Protein AF-A0A522MFX2-F1 (afdb_monomer_lite)

Sequence (102 aa):
MKSLIQSVVIAAALTAPVAVFAQSSAPVSRAQVKAELVQFEQAGGPRSFSNDPYYPTDAQTIQARVDAQNGKNQAIGGVHAGSSASGAPVQAVGAKSLYFGN

pLDDT: mean 71.87, std 15.08, range [45.97, 93.06]

Secondary structure (DSSP, 8-state):
-HHHHHHHHHHHHHTTT---TT---PPPPHHHHHHHHHHHHHTT--S--TT-TTTTHHHHHHHHHHHHHHHHH-TTT---TT--------------------

Structure (mmCIF, N/CA/C/O backbone):
data_AF-A0A522MFX2-F1
#
_entry.id   AF-A0A522MFX2-F1
#
loop_
_atom_site.group_PDB
_atom_site.id
_atom_site.type_symbol
_atom_site.label_atom_id
_atom_site.label_alt_id
_atom_site.label_comp_id
_atom_site.label_asym_id
_atom_site.label_entity_id
_atom_site.label_seq_id
_atom_site.pdbx_PDB_ins_code
_atom_site.Cartn_x
_atom_site.Cartn_y
_atom_site.Car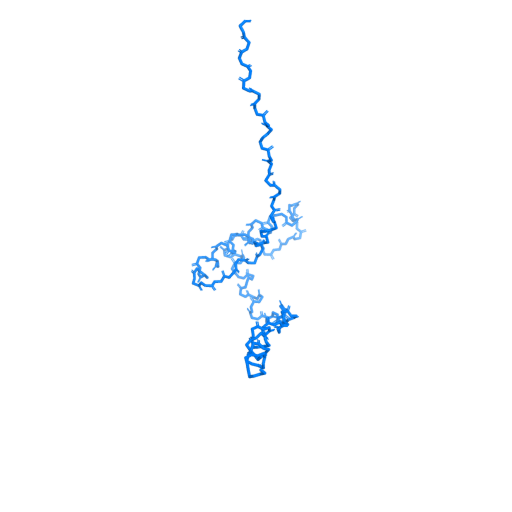tn_z
_atom_site.occupancy
_atom_site.B_iso_or_equiv
_atom_site.auth_seq_id
_atom_site.auth_comp_id
_atom_site.auth_asym_id
_atom_site.auth_atom_id
_atom_site.pdbx_PDB_model_num
ATOM 1 N N . MET A 1 1 ? -32.374 35.947 27.209 1.00 54.91 1 MET A N 1
ATOM 2 C CA . MET A 1 1 ? -31.684 34.857 27.945 1.00 54.91 1 MET A CA 1
ATOM 3 C C . MET A 1 1 ? -31.972 33.463 27.377 1.00 54.91 1 MET A C 1
ATOM 5 O O . MET A 1 1 ? -31.037 32.695 27.242 1.00 54.91 1 MET A O 1
ATOM 9 N N . LYS A 1 2 ? -33.209 33.139 26.967 1.00 55.22 2 LYS A N 1
ATOM 10 C CA . LYS A 1 2 ? -33.556 31.831 26.362 1.00 55.22 2 LYS A CA 1
ATOM 11 C C . LYS A 1 2 ? -32.859 31.553 25.016 1.00 55.22 2 LYS A C 1
ATOM 13 O O . LYS A 1 2 ? -32.392 30.445 24.788 1.00 55.22 2 LYS A O 1
ATOM 18 N N . SER A 1 3 ? -32.712 32.575 24.172 1.00 67.00 3 SER A N 1
ATOM 19 C CA . SER A 1 3 ? -32.127 32.447 22.828 1.00 67.00 3 SER A CA 1
ATOM 20 C C . SER A 1 3 ? -30.624 32.147 22.842 1.00 67.00 3 SER A C 1
ATOM 22 O O . SER A 1 3 ? -30.150 31.388 22.009 1.00 67.00 3 SER A O 1
ATOM 24 N N . LEU A 1 4 ? -29.889 32.686 23.825 1.00 69.12 4 LEU A N 1
ATOM 25 C CA . LEU A 1 4 ? -28.456 32.413 23.994 1.00 69.12 4 LEU A CA 1
ATOM 26 C C . LEU A 1 4 ? -28.201 30.972 24.453 1.00 69.12 4 LEU A C 1
ATOM 28 O O . LEU A 1 4 ? -27.262 30.327 23.999 1.00 69.12 4 LEU A O 1
ATOM 32 N N . ILE A 1 5 ? -29.074 30.445 25.313 1.00 72.25 5 ILE A N 1
ATOM 33 C CA . ILE A 1 5 ? -29.005 29.052 25.763 1.00 72.25 5 ILE A CA 1
ATOM 34 C C . ILE A 1 5 ? -29.286 28.108 24.583 1.00 72.25 5 ILE A C 1
ATOM 36 O O . ILE A 1 5 ? -28.556 27.140 24.391 1.00 72.25 5 ILE A O 1
ATOM 40 N N . GLN A 1 6 ? -30.274 28.422 23.735 1.00 69.88 6 GLN A N 1
ATOM 41 C CA . GLN A 1 6 ? -30.548 27.639 22.523 1.00 69.88 6 GLN A CA 1
ATOM 42 C C . GLN A 1 6 ? -29.382 27.653 21.530 1.00 69.88 6 GLN A C 1
ATOM 44 O O . GLN A 1 6 ? -29.021 26.597 21.015 1.00 69.88 6 GLN A O 1
ATOM 49 N N . SER A 1 7 ? -28.757 28.810 21.287 1.00 68.31 7 SER A N 1
ATOM 50 C CA . SER A 1 7 ? -27.612 28.887 20.371 1.00 68.31 7 SER A CA 1
ATOM 51 C C . SER A 1 7 ? -26.403 28.098 20.873 1.00 68.31 7 SER A C 1
ATOM 53 O O . SER A 1 7 ? -25.725 27.462 20.073 1.00 68.31 7 SER A O 1
ATOM 55 N N . VAL A 1 8 ? -26.157 28.084 22.187 1.00 72.31 8 VAL A N 1
ATOM 56 C CA . VAL A 1 8 ? -25.058 27.306 22.781 1.00 72.31 8 VAL A CA 1
ATOM 57 C C . VAL A 1 8 ? -25.315 25.802 22.658 1.00 72.31 8 VAL A C 1
ATOM 59 O O . VAL A 1 8 ? -24.399 25.061 22.314 1.00 72.31 8 VAL A O 1
ATOM 62 N N . VAL A 1 9 ? -26.556 25.347 22.858 1.00 73.62 9 VAL A N 1
ATOM 63 C CA . VAL A 1 9 ? -26.922 23.928 22.697 1.00 73.62 9 VAL A CA 1
ATOM 64 C C . VAL A 1 9 ? -26.791 23.476 21.240 1.00 73.62 9 VAL A C 1
ATOM 66 O O . VAL A 1 9 ? -26.245 22.406 20.985 1.00 73.62 9 VAL A O 1
ATOM 69 N N . ILE A 1 10 ? -27.233 24.293 20.280 1.00 70.44 10 ILE A N 1
ATOM 70 C CA . ILE A 1 10 ? -27.099 23.982 18.848 1.00 70.44 10 ILE A CA 1
ATOM 71 C C . ILE A 1 10 ? -25.621 23.965 18.435 1.00 70.44 10 ILE A C 1
ATOM 73 O O . ILE A 1 10 ? -25.189 23.035 17.759 1.00 70.44 10 ILE A O 1
ATOM 77 N N . ALA A 1 11 ? -24.822 24.939 18.882 1.00 63.91 11 ALA A N 1
ATOM 78 C CA . ALA A 1 11 ? -23.390 24.977 18.592 1.00 63.91 11 ALA A CA 1
ATOM 79 C C . ALA A 1 11 ? -22.640 23.772 19.189 1.00 63.91 11 ALA A C 1
ATOM 81 O O . ALA A 1 11 ? -21.805 23.180 18.510 1.00 63.91 11 ALA A O 1
ATOM 82 N N . ALA A 1 12 ? -22.972 23.361 20.417 1.00 62.22 12 ALA A N 1
ATOM 83 C CA . ALA A 1 12 ? -22.386 22.182 21.058 1.00 62.22 12 ALA A CA 1
ATOM 84 C C . ALA A 1 12 ? -22.826 20.856 20.405 1.00 62.22 12 ALA A C 1
ATOM 86 O O . ALA A 1 12 ? -22.054 19.902 20.374 1.00 62.22 12 ALA A O 1
ATOM 87 N N . ALA A 1 13 ? -24.039 20.784 19.848 1.00 63.09 13 ALA A N 1
ATOM 88 C CA . ALA A 1 13 ? -24.501 19.607 19.110 1.00 63.09 13 ALA A CA 1
ATOM 89 C C . ALA A 1 13 ? -23.775 19.430 17.761 1.00 63.09 13 ALA A C 1
ATOM 91 O O . ALA A 1 13 ? -23.613 18.305 17.291 1.00 63.09 13 ALA A O 1
ATOM 92 N N . LEU A 1 14 ? -23.312 20.525 17.146 1.00 61.25 14 LEU A N 1
ATOM 93 C CA . LEU A 1 14 ? -22.631 20.509 15.846 1.00 61.25 14 LEU A CA 1
ATOM 94 C C . LEU A 1 14 ? -21.131 20.175 15.934 1.00 61.25 14 LEU A C 1
ATOM 96 O O . LEU A 1 14 ? -20.536 19.817 14.921 1.00 61.25 14 LEU A O 1
ATOM 100 N N . THR A 1 15 ? -20.510 20.243 17.117 1.00 57.91 15 THR A N 1
ATOM 101 C CA . THR A 1 15 ? -19.090 19.887 17.319 1.00 57.91 15 THR A CA 1
ATOM 102 C C . THR A 1 15 ? -18.870 18.410 17.673 1.00 57.91 15 THR A C 1
ATOM 104 O O . THR A 1 15 ? -17.737 17.994 17.904 1.00 57.91 15 THR A O 1
ATOM 107 N N . ALA A 1 16 ? -19.930 17.593 17.706 1.00 59.59 16 ALA A N 1
ATOM 108 C CA . ALA A 1 16 ? -19.878 16.220 18.208 1.00 59.59 16 ALA A CA 1
ATOM 109 C C . ALA A 1 16 ? -19.055 15.205 17.382 1.00 59.59 16 ALA A C 1
ATOM 111 O O . ALA A 1 16 ? -18.540 14.273 18.000 1.00 59.59 16 ALA A O 1
ATOM 112 N N . PRO A 1 17 ? -18.826 15.317 16.058 1.00 57.84 17 PRO A N 1
ATOM 113 C CA . PRO A 1 17 ? -17.964 14.356 15.385 1.00 57.84 17 PRO A CA 1
ATOM 114 C C . PRO A 1 17 ? -16.524 14.875 15.267 1.00 57.84 17 PRO A C 1
ATOM 116 O O . PRO A 1 17 ? -15.946 14.879 14.188 1.00 57.84 17 PRO A O 1
ATOM 119 N N . VAL A 1 18 ? -15.905 15.262 16.388 1.00 57.66 18 VAL A N 1
ATOM 120 C CA . VAL A 1 18 ? -14.427 15.249 16.521 1.00 57.66 18 VAL A CA 1
ATOM 121 C C . VAL A 1 18 ? -13.979 13.945 17.205 1.00 57.66 18 VAL A C 1
ATOM 123 O O . VAL A 1 18 ? -12.925 13.853 17.828 1.00 57.66 18 VAL A O 1
ATOM 126 N N . ALA A 1 19 ? -14.796 12.893 17.103 1.00 57.28 19 ALA A N 1
ATOM 127 C CA . ALA A 1 19 ? -14.436 11.562 17.555 1.00 57.28 19 ALA A CA 1
ATOM 128 C C . ALA A 1 19 ? -13.475 10.902 16.549 1.00 57.28 19 ALA A C 1
ATOM 130 O O . ALA A 1 19 ? -13.877 10.159 15.662 1.00 57.28 19 ALA A O 1
ATOM 131 N N . VAL A 1 20 ? -12.186 11.198 16.724 1.00 59.59 20 VAL A N 1
ATOM 132 C CA . VAL A 1 20 ? -11.119 10.188 16.768 1.00 59.59 20 VAL A CA 1
ATOM 133 C C . VAL A 1 20 ? -11.052 9.244 15.553 1.00 59.59 20 VAL A C 1
ATOM 135 O O . VAL A 1 20 ? -11.294 8.044 15.650 1.00 59.59 20 VAL A O 1
ATOM 138 N N . PHE A 1 21 ? -10.547 9.742 14.423 1.00 57.44 21 PHE A N 1
ATOM 139 C CA . PHE A 1 21 ? -9.914 8.887 13.403 1.00 57.44 21 PHE A CA 1
ATOM 140 C C . PHE A 1 21 ? -8.499 8.453 13.830 1.00 57.44 21 PHE A C 1
ATOM 142 O O . PHE A 1 21 ? -7.550 8.553 13.061 1.00 57.44 21 PHE A O 1
ATOM 149 N N . ALA A 1 22 ? -8.328 7.985 15.069 1.00 53.34 22 ALA A N 1
ATOM 150 C CA . ALA A 1 22 ? -7.062 7.392 15.510 1.00 53.34 22 ALA A CA 1
ATOM 151 C C . ALA A 1 22 ? -7.018 5.869 15.297 1.00 53.34 22 ALA A C 1
ATOM 153 O O . ALA A 1 22 ? -5.974 5.254 15.479 1.00 53.34 22 ALA A O 1
ATOM 154 N N . GLN A 1 23 ? -8.131 5.244 14.895 1.00 52.12 23 GLN A N 1
ATOM 155 C CA . GLN A 1 23 ? -8.210 3.797 14.683 1.00 52.12 23 GLN A CA 1
ATOM 156 C C . GLN A 1 23 ? -8.206 3.437 13.190 1.00 52.12 23 GLN A C 1
ATOM 158 O O . GLN A 1 23 ? -9.014 2.638 12.729 1.00 52.12 23 GLN A O 1
ATOM 163 N N . SER A 1 24 ? -7.313 4.035 12.402 1.00 54.66 24 SER A N 1
ATOM 164 C CA . SER A 1 24 ? -7.185 3.741 10.964 1.00 54.66 24 SER A CA 1
ATOM 165 C C . SER A 1 24 ? -6.302 2.522 10.659 1.00 54.66 24 SER A C 1
ATOM 167 O O . SER A 1 24 ? -5.907 2.303 9.517 1.00 54.66 24 SER A O 1
ATOM 169 N N . SER A 1 25 ? -5.991 1.694 11.657 1.00 56.59 25 SER A N 1
ATOM 170 C CA . SER A 1 25 ? -5.199 0.473 11.477 1.00 56.59 25 SER A CA 1
ATOM 171 C C . SER A 1 25 ? -5.814 -0.676 12.262 1.00 56.59 25 SER A C 1
ATOM 173 O O . SER A 1 25 ? -5.201 -1.229 13.173 1.00 56.59 25 SER A O 1
ATOM 175 N N . ALA A 1 26 ? -7.061 -1.025 11.928 1.00 65.50 26 ALA A N 1
ATOM 176 C CA . ALA A 1 26 ? -7.582 -2.329 12.318 1.00 65.50 26 ALA A CA 1
ATOM 177 C C . ALA A 1 26 ? -6.559 -3.395 11.875 1.00 65.50 26 ALA A C 1
ATOM 179 O O . ALA A 1 26 ? -6.077 -3.317 10.740 1.00 65.50 26 ALA A O 1
ATOM 180 N N . PRO A 1 27 ? -6.178 -4.348 12.743 1.00 73.62 27 PRO A N 1
ATOM 181 C CA . PRO A 1 27 ? -5.198 -5.359 12.379 1.00 73.62 27 PRO A CA 1
ATOM 182 C C . PRO A 1 27 ? -5.657 -6.084 11.117 1.00 73.62 27 PRO A C 1
ATOM 184 O O . PRO A 1 27 ? -6.747 -6.660 11.095 1.00 73.62 27 PRO A O 1
ATOM 187 N N . VAL A 1 28 ? -4.833 -6.061 10.070 1.00 81.50 28 VAL A N 1
ATOM 188 C CA . VAL A 1 28 ? -5.101 -6.860 8.874 1.00 81.50 28 VAL A CA 1
ATOM 189 C C . VAL A 1 28 ? -5.127 -8.333 9.269 1.00 81.50 28 VAL A C 1
ATOM 191 O O . VAL A 1 28 ? -4.208 -8.857 9.908 1.00 81.50 28 VAL A O 1
ATOM 194 N N . SER A 1 29 ? -6.217 -9.016 8.934 1.00 88.38 29 SER A N 1
ATOM 195 C CA . SER A 1 29 ? -6.330 -10.443 9.213 1.00 88.38 29 SER A CA 1
ATOM 196 C C . SER A 1 29 ? -5.433 -11.231 8.260 1.00 88.38 29 SER A C 1
ATOM 198 O O . SER A 1 29 ? -5.246 -10.874 7.097 1.00 88.38 29 SER A O 1
ATOM 200 N N . ARG A 1 30 ? -4.922 -12.381 8.713 1.00 91.62 30 ARG A N 1
ATOM 201 C CA . ARG A 1 30 ? -4.159 -13.286 7.833 1.00 91.62 30 ARG A CA 1
ATOM 202 C C . ARG A 1 30 ? -4.964 -13.729 6.611 1.00 91.62 30 ARG A C 1
ATOM 204 O O . ARG A 1 30 ? -4.380 -14.009 5.572 1.00 91.62 30 ARG A O 1
ATOM 211 N N . ALA A 1 31 ? -6.286 -13.828 6.748 1.00 89.44 31 ALA A N 1
ATOM 212 C CA . ALA A 1 31 ? -7.174 -14.153 5.641 1.00 89.44 31 ALA A CA 1
ATOM 213 C C . ALA A 1 31 ? -7.187 -13.035 4.587 1.00 89.44 31 ALA A C 1
ATOM 215 O O . ALA A 1 31 ? -7.072 -13.333 3.403 1.00 89.44 31 ALA A O 1
ATOM 216 N N . GLN A 1 32 ? -7.244 -11.770 5.017 1.00 85.56 32 GLN A N 1
ATOM 217 C CA . GLN A 1 32 ? -7.182 -10.609 4.124 1.00 85.56 32 GLN A CA 1
ATOM 218 C C . GLN A 1 32 ? -5.843 -10.528 3.393 1.00 85.56 32 GLN A C 1
ATOM 220 O O . GLN A 1 32 ? -5.839 -10.485 2.171 1.00 85.56 32 GLN A O 1
ATOM 225 N N . VAL A 1 33 ? -4.716 -10.645 4.103 1.00 91.31 33 VAL A N 1
ATOM 226 C CA . VAL A 1 33 ? -3.382 -10.596 3.469 1.00 91.31 33 VAL A CA 1
ATOM 227 C C . VAL A 1 33 ? -3.216 -11.698 2.417 1.00 91.31 33 VAL A C 1
ATOM 229 O O . VAL A 1 33 ? -2.678 -11.467 1.339 1.00 91.31 33 VAL A O 1
ATOM 232 N N . LYS A 1 34 ? -3.713 -12.910 2.694 1.00 92.88 34 LYS A N 1
ATOM 233 C CA . LYS A 1 34 ? -3.700 -14.000 1.708 1.00 92.88 34 LYS A CA 1
ATOM 234 C C . LYS A 1 34 ? -4.574 -13.689 0.495 1.00 92.88 34 LYS A C 1
ATOM 236 O O . LYS A 1 34 ? -4.170 -13.989 -0.621 1.00 92.88 34 LYS A O 1
ATOM 241 N N . ALA A 1 35 ? -5.756 -13.117 0.708 1.00 90.88 35 ALA A N 1
ATOM 242 C CA . ALA A 1 35 ? -6.640 -12.725 -0.382 1.00 90.88 35 ALA A CA 1
ATOM 243 C C . ALA A 1 35 ? -6.007 -11.630 -1.256 1.00 90.88 35 ALA A C 1
ATOM 245 O O . ALA A 1 35 ? -6.058 -11.732 -2.479 1.00 90.88 35 ALA A O 1
ATOM 246 N N . GLU A 1 36 ? -5.361 -10.636 -0.645 1.00 89.38 36 GLU A N 1
ATOM 247 C CA . GLU A 1 36 ? -4.636 -9.568 -1.345 1.00 89.38 36 GLU A CA 1
ATOM 248 C C . GLU A 1 36 ? -3.458 -10.116 -2.160 1.00 89.38 36 GLU A C 1
ATOM 250 O O . GLU A 1 36 ? -3.313 -9.768 -3.328 1.00 89.38 36 GLU A O 1
ATOM 255 N N . LEU A 1 37 ? -2.671 -11.044 -1.603 1.00 92.56 37 LEU A N 1
ATOM 256 C CA . LEU A 1 37 ? -1.596 -11.721 -2.340 1.00 92.56 37 LEU A CA 1
ATOM 257 C C . LEU A 1 37 ? -2.126 -12.500 -3.550 1.00 92.56 37 LEU A C 1
ATOM 259 O O . LEU A 1 37 ? -1.545 -12.429 -4.629 1.00 92.56 37 LEU A O 1
ATOM 263 N N . VAL A 1 38 ? -3.249 -13.208 -3.404 1.00 93.06 38 VAL A N 1
ATOM 264 C CA . VAL A 1 38 ? -3.875 -13.922 -4.527 1.00 93.06 38 VAL A CA 1
ATOM 265 C C . VAL A 1 38 ? -4.339 -12.945 -5.611 1.00 93.06 38 VAL A C 1
ATOM 267 O O . VAL A 1 38 ? -4.132 -13.220 -6.790 1.00 93.06 38 VAL A O 1
ATOM 270 N N . GLN A 1 39 ? -4.921 -11.801 -5.244 1.00 92.00 39 GLN A N 1
ATOM 271 C CA . GLN A 1 39 ? -5.303 -10.760 -6.210 1.00 92.00 39 GLN A CA 1
ATOM 272 C C . GLN A 1 39 ? -4.081 -10.164 -6.915 1.00 92.00 39 GLN A C 1
ATOM 274 O O . GLN A 1 39 ? -4.100 -9.963 -8.128 1.00 92.00 39 GLN A O 1
ATOM 279 N N . PHE A 1 40 ? -3.003 -9.926 -6.171 1.00 92.56 40 PHE A N 1
ATOM 280 C CA . PHE A 1 40 ? -1.742 -9.436 -6.712 1.00 92.56 40 PHE A CA 1
ATOM 281 C C . PHE A 1 40 ? -1.136 -10.416 -7.727 1.00 92.56 40 PHE A C 1
ATOM 283 O O . PHE A 1 40 ? -0.741 -10.013 -8.822 1.00 92.56 40 PHE A O 1
ATOM 290 N N . GLU A 1 41 ? -1.144 -11.715 -7.420 1.00 91.69 41 GLU A N 1
ATOM 291 C CA . GLU A 1 41 ? -0.736 -12.763 -8.363 1.00 91.69 41 GLU A CA 1
ATOM 292 C C . GLU A 1 41 ? -1.660 -12.824 -9.592 1.00 91.69 41 GLU A C 1
ATOM 294 O O . GLU A 1 41 ? -1.182 -12.926 -10.722 1.00 91.69 41 GLU A O 1
ATOM 299 N N . GLN A 1 42 ? -2.980 -12.711 -9.404 1.00 92.12 42 GLN A N 1
ATOM 300 C CA . GLN A 1 42 ? -3.959 -12.680 -10.502 1.00 92.12 42 GLN A CA 1
ATOM 301 C C . GLN A 1 42 ? -3.791 -11.455 -11.412 1.00 92.12 42 GLN A C 1
ATOM 303 O O . GLN A 1 42 ? -4.040 -11.544 -12.614 1.00 92.12 42 GLN A O 1
ATOM 308 N N . ALA A 1 43 ? -3.328 -10.327 -10.869 1.00 90.25 43 ALA A N 1
ATOM 309 C CA . ALA A 1 43 ? -2.997 -9.121 -11.626 1.00 90.25 43 ALA A CA 1
ATOM 310 C C . ALA A 1 43 ? -1.658 -9.218 -12.391 1.00 90.25 43 ALA A C 1
ATOM 312 O O . ALA A 1 43 ? -1.255 -8.252 -13.052 1.00 90.25 43 ALA A O 1
ATOM 313 N N . GLY A 1 44 ? -0.987 -10.374 -12.334 1.00 89.44 44 GLY A N 1
ATOM 314 C CA . GLY A 1 44 ? 0.275 -10.648 -13.021 1.00 89.44 44 GLY A CA 1
ATOM 315 C C . GLY A 1 44 ? 1.519 -10.318 -12.195 1.00 89.44 44 GLY A C 1
ATOM 316 O O . GLY A 1 44 ? 2.596 -10.169 -12.768 1.00 89.44 44 GLY A O 1
ATOM 317 N N . GLY A 1 45 ? 1.380 -10.171 -10.876 1.00 88.81 45 GLY A N 1
ATOM 318 C CA . GLY A 1 45 ? 2.498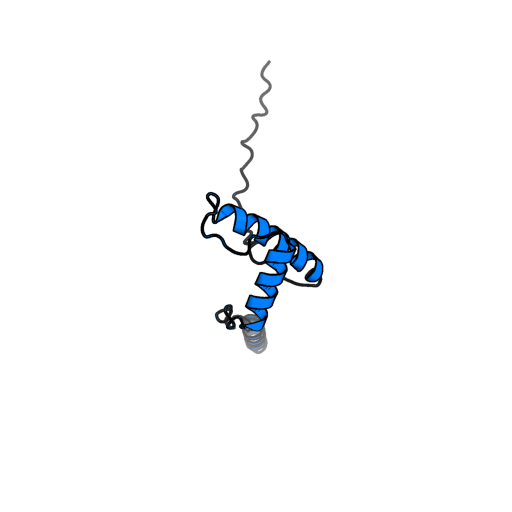 -9.932 -9.971 1.00 88.81 45 GLY A CA 1
ATOM 319 C C . GLY A 1 45 ? 3.374 -11.172 -9.735 1.00 88.81 45 GLY A C 1
ATOM 320 O O . GLY A 1 45 ? 2.876 -12.301 -9.763 1.00 88.81 45 GLY A O 1
ATOM 321 N N . PRO A 1 46 ? 4.684 -10.995 -9.481 1.00 87.69 46 PRO A N 1
ATOM 322 C CA . PRO A 1 46 ? 5.586 -12.101 -9.179 1.00 87.69 46 PRO A CA 1
ATOM 323 C C . PRO A 1 46 ? 5.355 -12.656 -7.764 1.00 87.69 46 PRO A C 1
ATOM 325 O O . PRO A 1 46 ? 5.076 -11.919 -6.822 1.00 87.69 46 PRO A O 1
ATOM 328 N N . ARG A 1 47 ? 5.536 -13.973 -7.593 1.00 85.25 47 ARG A N 1
ATOM 329 C CA . ARG A 1 47 ? 5.427 -14.658 -6.284 1.00 85.25 47 ARG A CA 1
ATOM 330 C C . ARG A 1 47 ? 6.625 -14.427 -5.363 1.00 85.25 47 ARG A C 1
ATOM 332 O O . ARG A 1 47 ? 6.544 -14.677 -4.164 1.00 85.25 47 ARG A O 1
ATOM 339 N N . SER A 1 48 ? 7.756 -14.022 -5.932 1.00 84.94 48 SER A N 1
ATOM 340 C CA . SER A 1 48 ? 8.990 -13.734 -5.209 1.00 84.94 48 SER A CA 1
ATOM 341 C C . SER A 1 48 ? 9.718 -12.575 -5.875 1.00 84.94 48 SER A C 1
ATOM 343 O O . SER A 1 48 ? 9.855 -12.550 -7.096 1.00 84.94 48 SER A O 1
ATOM 345 N N . PHE A 1 49 ? 10.213 -11.652 -5.052 1.00 83.69 49 PHE A N 1
ATOM 346 C CA . PHE A 1 49 ? 10.965 -10.469 -5.477 1.00 83.69 49 PHE A CA 1
ATOM 347 C C . PHE A 1 49 ? 12.485 -10.645 -5.345 1.00 83.69 49 PHE A C 1
ATOM 349 O O . PHE A 1 49 ? 13.228 -9.693 -5.551 1.00 83.69 49 PHE A O 1
ATOM 356 N N . SER A 1 50 ? 12.978 -11.842 -4.994 1.00 80.00 50 SER A N 1
ATOM 357 C CA . SER A 1 50 ? 14.395 -12.048 -4.637 1.00 80.00 50 SER A CA 1
ATOM 358 C C . SER A 1 50 ? 15.411 -11.652 -5.716 1.00 80.00 50 SER A C 1
ATOM 360 O O . SER A 1 50 ? 16.558 -11.413 -5.364 1.00 80.00 50 SER A O 1
ATOM 362 N N . ASN A 1 51 ? 15.013 -11.570 -6.989 1.00 81.31 51 ASN A N 1
ATOM 363 C CA . ASN A 1 51 ? 15.879 -11.188 -8.112 1.00 81.31 51 ASN A CA 1
ATOM 364 C C . ASN A 1 51 ? 15.251 -10.095 -8.991 1.00 81.31 51 ASN A C 1
ATOM 366 O O . ASN A 1 51 ? 15.566 -10.015 -10.176 1.00 81.31 51 ASN A O 1
ATOM 370 N N . ASP A 1 52 ? 14.334 -9.296 -8.446 1.00 83.62 52 ASP A N 1
ATOM 371 C CA . ASP A 1 52 ? 13.703 -8.212 -9.196 1.00 83.62 52 ASP A CA 1
ATOM 372 C C . ASP A 1 52 ? 14.570 -6.934 -9.122 1.00 83.62 52 ASP A C 1
ATOM 374 O O . ASP A 1 52 ? 14.646 -6.315 -8.056 1.00 83.62 52 ASP A O 1
ATOM 378 N N . PRO A 1 53 ? 15.241 -6.523 -10.219 1.00 88.19 53 PRO A N 1
ATOM 379 C CA . PRO A 1 53 ? 16.069 -5.317 -10.237 1.00 88.19 53 PRO A CA 1
ATOM 380 C C . PRO A 1 53 ? 15.243 -4.022 -10.212 1.00 88.19 53 PRO A C 1
ATOM 382 O O . PRO A 1 53 ? 15.808 -2.952 -9.983 1.00 88.19 53 PRO A O 1
ATOM 385 N N . TYR A 1 54 ? 13.932 -4.106 -10.450 1.00 88.50 54 TYR A N 1
ATOM 386 C CA . TYR A 1 54 ? 13.001 -2.980 -10.480 1.00 88.50 54 TYR A CA 1
ATOM 387 C C . TYR A 1 54 ? 12.115 -2.927 -9.230 1.00 88.50 54 TYR A C 1
ATOM 389 O O . TYR A 1 54 ? 11.197 -2.105 -9.151 1.00 88.50 54 TYR A O 1
ATOM 397 N N . TYR A 1 55 ? 12.400 -3.749 -8.214 1.00 84.19 55 TYR A N 1
ATOM 398 C CA . TYR A 1 55 ? 11.760 -3.622 -6.912 1.00 84.19 55 TYR A CA 1
ATOM 399 C C . TYR A 1 55 ? 12.168 -2.295 -6.244 1.00 84.19 55 TYR A C 1
ATOM 401 O O . TYR A 1 55 ? 13.360 -1.983 -6.177 1.00 84.19 55 TYR A O 1
ATOM 409 N N . PRO A 1 56 ? 11.221 -1.507 -5.695 1.00 89.69 56 PRO A N 1
ATOM 410 C CA . PRO A 1 56 ? 9.796 -1.806 -5.490 1.00 89.69 56 PRO A CA 1
ATOM 411 C C . PRO A 1 56 ? 8.848 -1.283 -6.584 1.00 89.69 56 PRO A C 1
ATOM 413 O O . PRO A 1 56 ? 7.634 -1.445 -6.457 1.00 89.69 56 PRO A O 1
ATOM 416 N N . THR A 1 57 ? 9.356 -0.620 -7.622 1.00 90.69 57 THR A N 1
ATOM 417 C CA . THR A 1 57 ? 8.546 0.057 -8.646 1.00 90.69 57 THR A CA 1
ATOM 418 C C . THR A 1 57 ? 7.593 -0.903 -9.351 1.00 90.69 57 THR A C 1
ATOM 420 O O . THR A 1 57 ? 6.397 -0.618 -9.433 1.00 90.69 57 THR A O 1
ATOM 423 N N . ASP A 1 58 ? 8.072 -2.071 -9.776 1.00 87.69 58 ASP A N 1
ATOM 424 C CA . ASP A 1 58 ? 7.231 -3.058 -10.460 1.00 87.69 58 ASP A CA 1
ATOM 425 C C . ASP A 1 58 ? 6.096 -3.547 -9.552 1.00 87.69 58 ASP A C 1
ATOM 427 O O . ASP A 1 58 ? 4.932 -3.543 -9.959 1.00 87.69 58 ASP A O 1
ATOM 431 N N . ALA A 1 59 ? 6.390 -3.826 -8.279 1.00 88.94 59 ALA A N 1
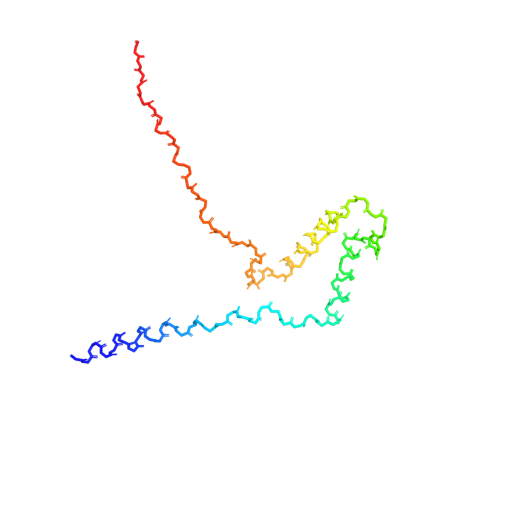ATOM 432 C CA . ALA A 1 59 ? 5.378 -4.191 -7.291 1.00 88.94 59 ALA A CA 1
ATOM 433 C C . ALA A 1 59 ? 4.297 -3.106 -7.129 1.00 88.94 59 ALA A C 1
ATOM 435 O O . ALA A 1 59 ? 3.107 -3.417 -7.095 1.00 88.94 59 ALA A O 1
ATOM 436 N N . GLN A 1 60 ? 4.683 -1.828 -7.098 1.00 90.69 60 GLN A N 1
ATOM 437 C CA . GLN A 1 60 ? 3.737 -0.711 -6.994 1.00 90.69 60 GLN A CA 1
ATOM 438 C C . GLN A 1 60 ? 2.849 -0.582 -8.236 1.00 90.69 60 GLN A C 1
ATOM 440 O O . GLN A 1 60 ? 1.654 -0.311 -8.112 1.00 90.69 60 GLN A O 1
ATOM 445 N N . THR A 1 61 ? 3.396 -0.807 -9.435 1.00 90.81 61 THR A N 1
ATOM 446 C CA . THR A 1 61 ? 2.588 -0.757 -10.664 1.00 90.81 61 THR A CA 1
ATOM 447 C C . THR A 1 61 ? 1.544 -1.869 -10.714 1.00 90.81 61 THR A C 1
ATOM 449 O O . THR A 1 61 ? 0.419 -1.626 -11.153 1.00 90.81 61 THR A O 1
ATOM 452 N N . ILE A 1 62 ? 1.880 -3.073 -10.239 1.00 91.44 62 ILE A N 1
ATOM 453 C CA . ILE A 1 62 ? 0.920 -4.174 -10.126 1.00 91.44 62 ILE A CA 1
ATOM 454 C C . ILE A 1 62 ? -0.116 -3.866 -9.045 1.00 91.44 62 ILE A C 1
ATOM 456 O O . ILE A 1 62 ? -1.309 -4.046 -9.290 1.00 91.44 62 ILE A O 1
ATOM 460 N N . GLN A 1 63 ? 0.304 -3.325 -7.898 1.00 89.19 63 GLN A N 1
ATOM 461 C CA . GLN A 1 63 ? -0.623 -2.923 -6.841 1.00 89.19 63 GLN A CA 1
ATOM 462 C C . GLN A 1 63 ? -1.636 -1.887 -7.343 1.00 89.19 63 GLN A C 1
ATOM 464 O O . GLN A 1 63 ? -2.829 -2.053 -7.125 1.00 89.19 63 GLN A O 1
ATOM 469 N N . ALA A 1 64 ? -1.210 -0.897 -8.132 1.00 89.19 64 ALA A N 1
ATOM 470 C CA . ALA A 1 64 ? -2.126 0.072 -8.735 1.00 89.19 64 ALA A CA 1
ATOM 471 C C . ALA A 1 64 ? -3.174 -0.584 -9.661 1.00 89.19 64 ALA A C 1
ATOM 473 O O . ALA A 1 64 ? -4.305 -0.102 -9.764 1.00 89.19 64 ALA A O 1
ATOM 474 N N . ARG A 1 65 ? -2.840 -1.703 -10.324 1.00 88.69 65 ARG A N 1
ATOM 475 C CA . ARG A 1 65 ? -3.812 -2.485 -11.112 1.00 88.69 65 ARG A CA 1
ATOM 476 C C . ARG A 1 65 ? -4.817 -3.195 -10.208 1.00 88.69 65 ARG A C 1
ATOM 478 O O . ARG A 1 65 ? -6.004 -3.179 -10.529 1.00 88.69 65 ARG A O 1
ATOM 485 N N . VAL A 1 66 ? -4.360 -3.782 -9.100 1.00 90.06 66 VAL A N 1
ATOM 486 C CA . VAL A 1 66 ? -5.225 -4.400 -8.077 1.00 90.06 66 VAL A CA 1
ATOM 487 C C . VAL A 1 66 ? -6.155 -3.350 -7.470 1.00 90.06 66 VAL A C 1
ATOM 489 O O . VAL A 1 66 ? -7.364 -3.557 -7.415 1.00 90.06 66 VAL A O 1
ATOM 492 N N . ASP A 1 67 ? -5.630 -2.181 -7.113 1.00 87.00 67 ASP A N 1
ATOM 493 C CA . ASP A 1 67 ? -6.412 -1.078 -6.554 1.00 87.00 67 ASP A CA 1
ATOM 494 C C . ASP A 1 67 ? -7.444 -0.555 -7.560 1.00 87.00 67 ASP A C 1
ATOM 496 O O . ASP A 1 67 ? -8.577 -0.268 -7.185 1.00 87.00 67 ASP A O 1
ATOM 500 N N . ALA A 1 68 ? -7.111 -0.499 -8.853 1.00 85.88 68 ALA A N 1
ATOM 501 C CA . ALA A 1 68 ? -8.071 -0.155 -9.902 1.00 85.88 68 ALA A CA 1
ATOM 502 C C . ALA A 1 68 ? -9.160 -1.230 -10.092 1.00 85.88 68 ALA A C 1
ATOM 504 O O . ALA A 1 68 ? -10.305 -0.893 -10.403 1.00 85.88 68 ALA A O 1
ATOM 505 N N . GLN A 1 69 ? -8.839 -2.516 -9.913 1.00 83.62 69 GLN A N 1
ATOM 506 C CA . GLN A 1 69 ? -9.826 -3.605 -9.930 1.00 83.62 69 GLN A CA 1
ATOM 507 C C . GLN A 1 69 ? -10.744 -3.541 -8.703 1.00 83.62 69 GLN A C 1
ATOM 509 O O . GLN A 1 69 ? -11.964 -3.624 -8.841 1.00 83.62 69 GLN A O 1
ATOM 514 N N . ASN A 1 70 ? -10.177 -3.302 -7.522 1.00 81.94 70 ASN A N 1
ATOM 515 C CA . ASN A 1 70 ? -10.926 -3.148 -6.281 1.00 81.94 70 ASN A CA 1
ATOM 516 C C . ASN A 1 70 ? -11.767 -1.865 -6.287 1.00 81.94 70 ASN A C 1
ATOM 518 O O . ASN A 1 70 ? -12.929 -1.901 -5.904 1.00 81.94 70 ASN A O 1
ATOM 522 N N . GLY A 1 71 ? -11.248 -0.756 -6.813 1.00 67.94 71 GLY A N 1
ATOM 523 C CA . GLY A 1 71 ? -11.964 0.513 -6.970 1.00 67.94 71 GLY A CA 1
ATOM 524 C C . GLY A 1 71 ? -13.204 0.407 -7.862 1.00 67.94 71 GLY A C 1
ATOM 525 O O . GLY A 1 71 ? -14.231 1.007 -7.552 1.00 67.94 71 GLY A O 1
ATOM 526 N N . LYS A 1 72 ? -13.167 -0.428 -8.913 1.00 58.72 72 LYS A N 1
ATOM 527 C CA . LYS A 1 72 ? -14.359 -0.756 -9.721 1.00 58.72 72 LYS A CA 1
ATOM 528 C C . LYS A 1 72 ? -15.431 -1.489 -8.909 1.00 58.72 72 LYS A C 1
ATOM 530 O O . LYS A 1 72 ? -16.614 -1.252 -9.129 1.00 58.72 72 LYS A O 1
ATOM 535 N N . ASN A 1 73 ? -15.026 -2.323 -7.953 1.00 54.34 73 ASN A N 1
ATOM 536 C CA . ASN A 1 73 ? -15.941 -3.015 -7.041 1.00 54.34 73 ASN A CA 1
ATOM 537 C C . ASN A 1 73 ? -16.400 -2.125 -5.868 1.00 54.34 73 ASN A C 1
ATOM 539 O O . ASN A 1 73 ? -17.438 -2.392 -5.272 1.00 54.34 73 ASN A O 1
ATOM 543 N N . GLN A 1 74 ? -15.661 -1.053 -5.566 1.00 51.84 74 GLN A N 1
ATOM 544 C CA . GLN A 1 74 ? -15.901 -0.114 -4.459 1.00 51.84 74 GLN A CA 1
ATOM 545 C C . GLN A 1 74 ? -16.574 1.196 -4.918 1.00 51.84 74 GLN A C 1
ATOM 547 O O . GLN A 1 74 ? -16.717 2.129 -4.129 1.00 51.84 74 GLN A O 1
ATOM 552 N N . ALA A 1 75 ? -17.019 1.280 -6.180 1.00 50.22 75 ALA A N 1
ATOM 553 C CA . ALA A 1 75 ? -17.643 2.470 -6.772 1.00 50.22 75 ALA A CA 1
ATOM 554 C C . ALA A 1 75 ? -18.977 2.894 -6.113 1.00 50.22 75 ALA A C 1
ATOM 556 O O . ALA A 1 75 ? -19.560 3.909 -6.494 1.00 50.22 75 ALA A O 1
ATOM 557 N N . ILE A 1 76 ? -19.448 2.169 -5.095 1.00 46.84 76 ILE A N 1
ATOM 558 C CA . ILE A 1 76 ? -20.532 2.601 -4.213 1.00 46.84 76 ILE A CA 1
ATOM 559 C C . ILE A 1 76 ? -19.925 3.132 -2.901 1.00 46.84 76 ILE A C 1
ATOM 561 O O . ILE A 1 76 ? -19.785 2.407 -1.922 1.00 46.84 76 ILE A O 1
ATOM 565 N N . GLY A 1 77 ? -19.584 4.426 -2.878 1.00 55.72 77 GLY A N 1
ATOM 566 C CA . GLY A 1 77 ? -19.521 5.213 -1.636 1.00 55.72 77 GLY A CA 1
ATOM 567 C C . GLY A 1 77 ? -18.234 5.178 -0.793 1.00 55.72 77 GLY A C 1
ATOM 568 O O . GLY A 1 77 ? -18.324 5.391 0.413 1.00 55.72 77 GLY A O 1
ATOM 569 N N . GLY A 1 78 ? -17.048 4.949 -1.369 1.00 53.69 78 GLY A N 1
ATOM 570 C CA . GLY A 1 78 ? -15.771 5.005 -0.635 1.00 53.69 78 GLY A CA 1
ATOM 571 C C . GLY A 1 78 ? -14.903 6.222 -0.979 1.00 53.69 78 GLY A C 1
ATOM 572 O O . GLY A 1 78 ? -14.620 6.475 -2.146 1.00 53.69 78 GLY A O 1
ATOM 573 N N . VAL A 1 79 ? -14.442 6.963 0.036 1.00 53.41 79 VAL A N 1
ATOM 574 C CA . VAL A 1 79 ? -13.422 8.022 -0.102 1.00 53.41 79 VAL A CA 1
ATOM 575 C C . VAL A 1 79 ? -12.125 7.404 -0.639 1.00 53.41 79 VAL A C 1
ATOM 577 O O . VAL A 1 79 ? -11.596 6.470 -0.040 1.00 53.41 79 VAL A O 1
ATOM 580 N N . HIS A 1 80 ? -11.599 7.926 -1.752 1.00 47.69 80 HIS A N 1
ATOM 581 C CA . HIS A 1 80 ? -10.289 7.534 -2.280 1.00 47.69 80 HIS A CA 1
ATOM 582 C C . HIS A 1 80 ? -9.203 7.808 -1.226 1.00 47.69 80 HIS A C 1
ATOM 584 O O . HIS A 1 80 ? -8.935 8.963 -0.884 1.00 47.69 80 HIS A O 1
ATOM 590 N N . ALA A 1 81 ? -8.559 6.753 -0.722 1.00 54.22 81 ALA A N 1
ATOM 591 C CA . ALA A 1 81 ? -7.380 6.886 0.123 1.00 54.22 81 ALA A CA 1
ATOM 592 C C . ALA A 1 81 ? -6.253 7.525 -0.707 1.00 54.22 81 ALA A C 1
ATOM 594 O O . ALA A 1 81 ? -5.700 6.895 -1.603 1.00 54.22 81 ALA A O 1
ATOM 595 N N . GLY A 1 82 ? -5.957 8.800 -0.443 1.00 54.88 82 GLY A N 1
ATOM 596 C CA . GLY A 1 82 ? -4.837 9.522 -1.057 1.00 54.88 82 GLY A CA 1
ATOM 597 C C . GLY A 1 82 ? -5.189 10.837 -1.754 1.00 54.88 82 GLY A C 1
ATOM 598 O O . GLY A 1 82 ? -4.279 11.605 -2.058 1.00 54.88 82 GLY A O 1
ATOM 599 N N . SER A 1 83 ? -6.467 11.169 -1.962 1.00 55.59 83 SER A N 1
ATOM 600 C CA . SER A 1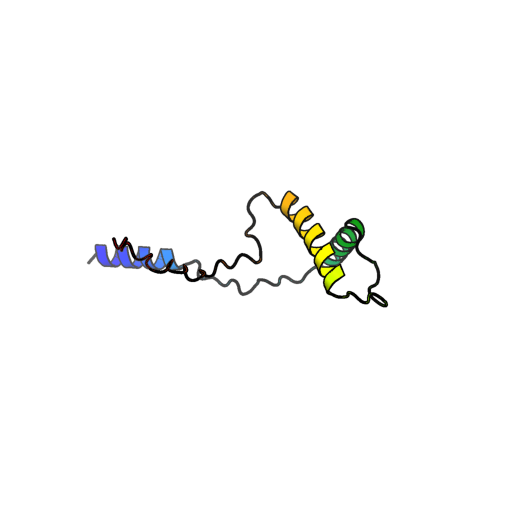 83 ? -6.837 12.488 -2.497 1.00 55.59 83 SER A CA 1
ATOM 601 C C . SER A 1 83 ? -6.845 13.552 -1.394 1.00 55.59 83 SER A C 1
ATOM 603 O O . SER A 1 83 ? -7.887 14.095 -1.036 1.00 55.59 83 SER A O 1
ATOM 605 N N . SER A 1 84 ? -5.666 13.882 -0.865 1.00 54.00 84 SER A N 1
ATOM 606 C CA . SER A 1 84 ? -5.459 15.160 -0.179 1.00 54.00 84 SER A CA 1
ATOM 607 C C . SER A 1 84 ? -5.393 16.254 -1.239 1.00 54.00 84 SER A C 1
ATOM 609 O O . SER A 1 84 ? -4.330 16.549 -1.779 1.00 54.00 84 SER A O 1
ATOM 611 N N . ALA A 1 85 ? -6.535 16.859 -1.561 1.00 56.78 85 ALA A N 1
ATOM 612 C CA . ALA A 1 85 ? -6.577 18.095 -2.333 1.00 56.78 85 ALA A CA 1
ATOM 613 C C . ALA A 1 85 ? -6.133 19.267 -1.438 1.00 56.78 85 ALA A C 1
ATOM 615 O O . ALA A 1 85 ? -6.933 20.119 -1.059 1.00 56.78 85 ALA A O 1
ATOM 616 N N . SER A 1 86 ? -4.853 19.299 -1.059 1.00 54.78 86 SER A N 1
ATOM 617 C CA . SER A 1 86 ? -4.253 20.524 -0.530 1.00 54.78 86 SER A CA 1
ATOM 618 C C . SER A 1 86 ? -4.196 21.520 -1.678 1.00 54.78 86 SER A C 1
ATOM 620 O O . SER A 1 86 ? -3.564 21.247 -2.697 1.00 54.78 86 SER A O 1
ATOM 622 N N . GLY A 1 87 ? -4.918 22.634 -1.531 1.00 58.00 87 GLY A N 1
ATOM 623 C CA . GLY A 1 87 ? -5.070 23.657 -2.560 1.00 58.00 87 GLY A CA 1
ATOM 624 C C . GLY A 1 87 ? -3.724 24.036 -3.167 1.00 58.00 87 GLY A C 1
ATOM 625 O O . GLY A 1 87 ? -2.887 24.648 -2.506 1.00 58.00 87 GLY A O 1
ATOM 626 N N . ALA A 1 88 ? -3.512 23.654 -4.426 1.00 59.88 88 ALA A N 1
ATOM 627 C CA . ALA A 1 88 ? -2.400 24.175 -5.196 1.00 59.88 88 ALA A CA 1
ATOM 628 C C . ALA A 1 88 ? -2.574 25.699 -5.279 1.00 59.88 88 ALA A C 1
ATOM 630 O O . ALA A 1 88 ? -3.704 26.161 -5.487 1.00 59.88 88 ALA A O 1
ATOM 631 N N . PRO A 1 89 ? -1.506 26.498 -5.111 1.00 58.75 89 PRO A N 1
ATOM 632 C CA . PRO A 1 89 ? -1.615 27.923 -5.355 1.00 58.75 89 PRO A CA 1
ATOM 633 C C . PRO A 1 89 ? -2.085 28.093 -6.798 1.00 58.75 89 PRO A C 1
ATOM 635 O O . PRO A 1 89 ? -1.447 27.598 -7.730 1.00 58.75 89 PRO A O 1
ATOM 638 N N . VAL A 1 90 ? -3.221 28.765 -6.983 1.00 60.59 90 VAL A N 1
ATOM 639 C CA . VAL A 1 90 ? -3.631 29.226 -8.306 1.00 60.59 90 VAL A CA 1
ATOM 640 C C . VAL A 1 90 ? -2.483 30.100 -8.791 1.00 60.59 90 VAL A C 1
ATOM 642 O O . VAL A 1 90 ? -2.228 31.156 -8.212 1.00 60.59 90 VAL A O 1
ATOM 645 N N . GLN A 1 91 ? -1.738 29.639 -9.800 1.00 56.66 91 GLN A N 1
ATOM 646 C CA . GLN A 1 91 ? -0.787 30.500 -10.485 1.00 56.66 91 GLN A CA 1
ATOM 647 C C . GLN A 1 91 ? -1.608 31.662 -11.027 1.00 56.66 91 GLN A C 1
ATOM 649 O O . GLN A 1 91 ? -2.411 31.488 -11.944 1.00 56.66 91 GLN A O 1
ATOM 654 N N . ALA A 1 92 ? -1.453 32.834 -10.413 1.00 64.00 92 ALA A N 1
ATOM 655 C CA . ALA A 1 92 ? -1.938 34.065 -10.993 1.00 64.00 92 ALA A CA 1
ATOM 656 C C . ALA A 1 92 ? -1.260 34.163 -12.359 1.00 64.00 92 ALA A C 1
ATOM 658 O O . ALA A 1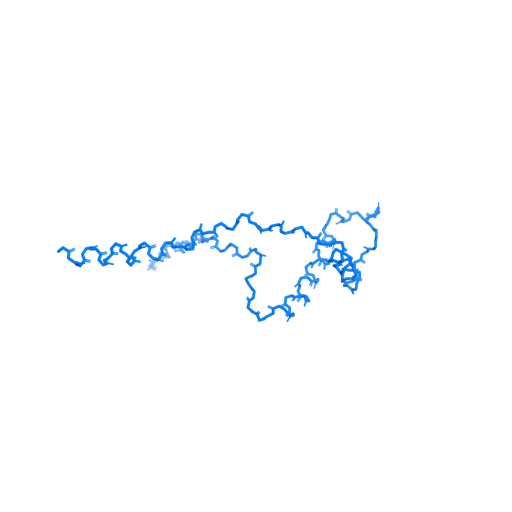 92 ? -0.056 34.407 -12.444 1.00 64.00 92 ALA A O 1
ATOM 659 N N . VAL A 1 93 ? -2.022 33.871 -13.416 1.00 58.94 93 VAL A N 1
ATOM 660 C CA . VAL A 1 93 ? -1.609 34.102 -14.795 1.00 58.94 93 VAL A CA 1
ATOM 661 C C . VAL A 1 93 ? -1.176 35.558 -14.831 1.00 58.94 93 VAL A C 1
ATOM 663 O O . VAL A 1 93 ? -1.994 36.451 -14.609 1.00 58.94 93 VAL A O 1
ATOM 666 N N . GLY A 1 94 ? 0.135 35.769 -14.979 1.00 60.53 94 GLY A N 1
ATOM 667 C CA . GLY A 1 94 ? 0.748 37.086 -14.914 1.00 60.53 94 GLY A CA 1
ATOM 668 C C . GLY A 1 94 ? -0.036 38.061 -15.780 1.00 60.53 94 GLY A C 1
ATOM 669 O O . GLY A 1 94 ? -0.440 37.708 -16.890 1.00 60.53 94 GLY A O 1
ATOM 670 N N . ALA A 1 95 ? -0.297 39.254 -15.244 1.00 64.12 95 ALA A N 1
ATOM 671 C CA . ALA A 1 95 ? -1.037 40.302 -15.928 1.00 64.12 95 ALA A CA 1
ATOM 672 C C . ALA A 1 95 ? -0.476 40.490 -17.345 1.00 64.12 95 ALA A C 1
ATOM 674 O O . ALA A 1 95 ? 0.619 41.018 -17.541 1.00 64.12 95 ALA A O 1
ATOM 675 N N . LYS A 1 96 ? -1.219 40.001 -18.340 1.00 62.97 96 LYS A N 1
ATOM 676 C CA . LYS A 1 96 ? -0.877 40.159 -19.748 1.00 62.97 96 LYS A CA 1
ATOM 677 C C . LYS A 1 96 ? -1.037 41.641 -20.064 1.00 62.97 96 LYS A C 1
ATOM 679 O O . LYS A 1 96 ? -2.154 42.149 -20.051 1.00 62.97 96 LYS A O 1
ATOM 684 N N . SER A 1 97 ? 0.081 42.338 -20.269 1.00 67.88 97 SER A N 1
ATOM 685 C CA . SER A 1 97 ? 0.068 43.755 -20.636 1.00 67.88 97 SER A CA 1
ATOM 686 C C . SER A 1 97 ? -0.778 43.943 -21.898 1.00 67.88 97 SER A C 1
ATOM 688 O O . SER A 1 97 ? -0.537 43.290 -22.912 1.00 67.88 97 SER A O 1
ATOM 690 N N . LEU A 1 98 ? -1.791 44.807 -21.813 1.00 64.19 98 LEU A N 1
ATOM 691 C CA . LEU A 1 98 ? -2.721 45.137 -22.901 1.00 64.19 98 LEU A CA 1
ATOM 692 C C . LEU A 1 98 ? -2.194 46.271 -23.798 1.00 64.19 98 LEU A C 1
ATOM 694 O O . LEU A 1 98 ? -2.950 46.858 -24.568 1.00 64.19 98 LEU A O 1
ATOM 698 N N . TYR A 1 99 ? -0.909 46.613 -23.687 1.00 59.62 99 TYR A N 1
ATOM 699 C CA . TYR A 1 99 ? -0.314 47.679 -24.481 1.00 59.62 99 TYR A CA 1
ATOM 700 C C . TYR A 1 99 ? 0.047 47.172 -25.881 1.00 59.62 99 TYR A C 1
ATOM 702 O O . TYR A 1 99 ? 1.085 46.544 -26.081 1.00 59.62 99 TYR A O 1
ATOM 710 N N . PHE A 1 100 ? -0.811 47.468 -26.856 1.00 66.94 100 PHE A N 1
ATOM 711 C CA . PHE A 1 100 ? -0.445 47.440 -28.269 1.00 66.94 100 PHE A CA 1
ATOM 712 C C . PHE A 1 100 ? 0.101 48.826 -28.629 1.00 66.94 100 PHE A C 1
ATOM 714 O O . PHE A 1 100 ? -0.661 49.771 -28.827 1.00 66.94 100 PHE A O 1
ATOM 721 N N . GLY A 1 101 ? 1.428 48.964 -28.621 1.00 67.75 101 GLY A N 1
ATOM 722 C CA . GLY A 1 101 ? 2.100 50.145 -29.164 1.00 67.75 101 GLY A CA 1
ATOM 723 C C . GLY A 1 101 ? 1.963 50.189 -30.689 1.00 67.75 101 GLY A C 1
ATOM 724 O O . GLY A 1 101 ? 1.945 49.132 -31.322 1.00 67.75 101 GLY A O 1
ATOM 725 N N . ASN A 1 102 ? 1.842 51.400 -31.241 1.00 45.97 102 ASN A N 1
ATOM 726 C CA . ASN A 1 102 ? 1.959 51.674 -32.680 1.00 45.97 102 ASN A CA 1
ATOM 727 C C . ASN A 1 102 ? 3.430 51.800 -33.075 1.00 45.97 102 ASN A C 1
ATOM 729 O O . ASN A 1 102 ? 4.181 52.402 -32.273 1.00 45.97 102 ASN A O 1
#

Foldseek 3Di:
DVVVVVVVVVVVVVVPPPPDPPPPCDDQDPVNVVVLLVLLVVLVHDPDCPPPPCPPVVVVVSVVVSVVVVCVVVVPDDDPPPPPCPDDPPPPPPPDDPDDDD

Radius of gyration: 25.4 Å; chains: 1; bounding box: 50×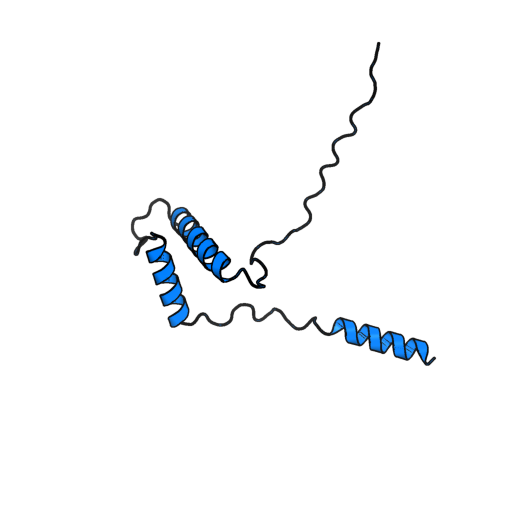66×61 Å